Protein AF-A0A0B6YP79-F1 (afdb_monomer_lite)

Radius of gyration: 10.76 Å; chains: 1; bounding box: 26×18×26 Å

pLDDT: mean 76.97, std 10.6, range [47.44, 88.56]

Secondary structure (DSSP, 8-state):
---HHHHHHHHHHHHTS-HHHHHHHHHHHTTT-----SHHHHHHHHHHH-S-HHHHHHHS----

InterPro domains:
  IPR026698 Uncharacterised protein C3orf38 (DUF4518) [PF15008] (2-64)
  IPR026698 Uncharacterised protein C3orf38 (DUF4518) [PTHR21084] (1-64)

Foldseek 3Di:
DDDPVRLVVVVVVLVPDDPVVLQVLLCVLVVNPDDDDDSVRSSVSLSVSDPDPVVSVVVPPPDD

Structure (mmCIF, N/CA/C/O backbone):
data_AF-A0A0B6YP79-F1
#
_entry.id   AF-A0A0B6YP79-F1
#
loop_
_atom_site.group_PDB
_atom_site.id
_atom_site.type_symbol
_atom_site.label_atom_id
_atom_site.label_alt_id
_atom_site.label_comp_id
_atom_site.label_asym_id
_atom_site.label_entity_id
_atom_site.label_seq_id
_atom_site.pdbx_PDB_ins_code
_atom_site.Cartn_x
_atom_site.Cartn_y
_atom_site.Cartn_z
_atom_site.occupancy
_atom_site.B_iso_or_equiv
_atom_site.auth_seq_id
_atom_site.auth_comp_id
_atom_site.auth_asym_id
_atom_site.auth_atom_id
_atom_site.pdbx_PDB_model_num
ATOM 1 N N . MET A 1 1 ? -5.562 6.687 12.022 1.00 64.38 1 MET A N 1
ATOM 2 C CA . MET A 1 1 ? -4.881 5.416 11.687 1.00 64.38 1 MET A CA 1
ATOM 3 C C . MET A 1 1 ? -5.908 4.441 11.156 1.00 64.38 1 MET A C 1
ATOM 5 O O . MET A 1 1 ? -6.940 4.272 11.794 1.00 64.38 1 MET A O 1
ATOM 9 N N . LEU A 1 2 ? -5.617 3.832 10.008 1.00 72.31 2 LEU A N 1
ATOM 10 C CA . LEU A 1 2 ? -6.490 2.864 9.342 1.00 72.31 2 LEU A CA 1
ATOM 11 C C . LEU A 1 2 ? -6.749 1.635 10.223 1.00 72.31 2 LEU A C 1
ATOM 13 O O . LEU A 1 2 ? -5.818 1.094 10.829 1.00 72.31 2 LEU A O 1
ATOM 17 N N . THR A 1 3 ? -7.992 1.165 10.251 1.00 84.38 3 THR A N 1
ATOM 18 C CA . THR A 1 3 ? -8.345 -0.148 10.802 1.00 84.38 3 THR A CA 1
ATOM 19 C C . THR A 1 3 ? -7.757 -1.270 9.943 1.00 84.38 3 THR A C 1
ATOM 21 O O . THR A 1 3 ? -7.443 -1.079 8.770 1.00 84.38 3 THR A O 1
ATOM 24 N N . GLU A 1 4 ? -7.633 -2.478 10.495 1.00 81.94 4 GLU A N 1
ATOM 25 C CA . GLU A 1 4 ? -7.121 -3.638 9.745 1.00 81.94 4 GLU A CA 1
ATOM 26 C C . GLU A 1 4 ? -7.959 -3.953 8.495 1.00 81.94 4 GLU A C 1
ATOM 28 O O . GLU A 1 4 ? -7.416 -4.325 7.456 1.00 81.94 4 GLU A O 1
ATOM 33 N N . LYS A 1 5 ? -9.278 -3.725 8.563 1.00 85.50 5 LYS A N 1
ATOM 34 C CA . LYS A 1 5 ? -10.170 -3.868 7.408 1.00 85.50 5 LYS A CA 1
ATOM 35 C C . LYS A 1 5 ? -9.863 -2.828 6.327 1.00 85.50 5 LYS A C 1
ATOM 37 O O . LYS A 1 5 ? -9.722 -3.187 5.163 1.00 85.50 5 LYS A O 1
ATOM 42 N N . GLU A 1 6 ? -9.708 -1.563 6.709 1.00 81.88 6 GLU A N 1
ATOM 43 C CA . GLU A 1 6 ? -9.377 -0.491 5.763 1.00 81.88 6 GLU A CA 1
ATOM 44 C C . GLU A 1 6 ? -7.991 -0.688 5.146 1.00 81.88 6 GLU A C 1
ATOM 46 O O . GLU A 1 6 ? -7.822 -0.475 3.951 1.00 81.88 6 GLU A O 1
ATOM 51 N N . LYS A 1 7 ? -7.002 -1.165 5.914 1.00 83.19 7 LYS A N 1
ATOM 52 C CA . LYS A 1 7 ? -5.680 -1.514 5.368 1.00 83.19 7 LYS A CA 1
ATOM 53 C C . LYS A 1 7 ? -5.776 -2.613 4.316 1.00 83.19 7 LYS A C 1
ATOM 55 O O . LYS A 1 7 ? -5.125 -2.511 3.280 1.00 83.19 7 LYS A O 1
ATOM 60 N N . PHE A 1 8 ? -6.584 -3.643 4.566 1.00 84.94 8 PHE A N 1
ATOM 61 C CA . PHE A 1 8 ? -6.798 -4.731 3.614 1.00 84.94 8 PHE A CA 1
ATOM 62 C C . PHE A 1 8 ? -7.457 -4.235 2.319 1.00 84.94 8 PHE A C 1
ATOM 64 O O . PHE A 1 8 ? -6.992 -4.547 1.224 1.00 84.94 8 PHE A O 1
ATOM 71 N N . GLU A 1 9 ? -8.503 -3.417 2.425 1.00 84.56 9 GLU A N 1
ATOM 72 C CA . GLU A 1 9 ? -9.194 -2.843 1.265 1.00 84.56 9 GLU A CA 1
ATOM 73 C C . GLU A 1 9 ? -8.306 -1.848 0.497 1.00 84.56 9 GLU A C 1
ATOM 75 O O . GLU A 1 9 ? -8.223 -1.917 -0.731 1.00 84.56 9 GLU A O 1
ATOM 80 N N . CYS A 1 10 ? -7.553 -0.990 1.193 1.00 84.00 10 CYS A N 1
ATOM 81 C CA . CYS A 1 10 ? -6.558 -0.117 0.570 1.00 84.00 10 CYS A CA 1
ATOM 82 C C . CYS A 1 10 ? -5.457 -0.915 -0.132 1.00 84.00 10 CYS A C 1
ATOM 84 O O . CYS A 1 10 ? -5.049 -0.530 -1.225 1.00 84.0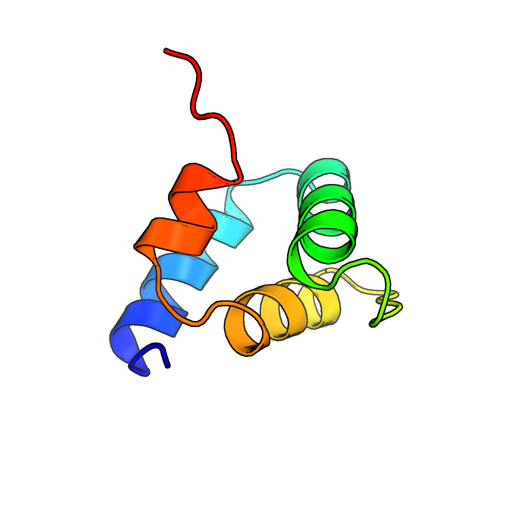0 10 CYS A O 1
ATOM 86 N N . LYS A 1 11 ? -4.999 -2.032 0.441 1.00 84.50 11 LYS A N 1
ATOM 87 C CA . LYS A 1 11 ? -3.991 -2.888 -0.193 1.00 84.50 11 LYS A CA 1
ATOM 88 C C . LYS A 1 11 ? -4.482 -3.456 -1.524 1.00 84.50 11 LYS A C 1
ATOM 90 O O . LYS A 1 11 ? -3.757 -3.381 -2.506 1.00 84.50 11 LYS A O 1
ATOM 95 N N . GLN A 1 12 ? -5.734 -3.910 -1.593 1.00 86.69 12 GLN A N 1
ATOM 96 C CA . GLN A 1 12 ? -6.326 -4.355 -2.861 1.00 86.69 12 GLN A CA 1
ATOM 97 C C . GLN A 1 12 ? -6.358 -3.237 -3.913 1.00 86.69 12 GLN A C 1
ATOM 99 O O . GLN A 1 12 ? -6.143 -3.487 -5.092 1.00 86.69 12 GLN A O 1
ATOM 104 N N . ILE A 1 13 ? -6.592 -1.990 -3.499 1.00 85.19 13 ILE A N 1
ATOM 105 C CA . ILE A 1 13 ? -6.541 -0.833 -4.401 1.00 85.19 13 ILE A CA 1
ATOM 106 C C . ILE A 1 13 ? -5.099 -0.531 -4.844 1.00 85.19 13 ILE A C 1
ATOM 108 O O . ILE A 1 13 ? -4.893 -0.120 -5.987 1.00 85.19 13 ILE A O 1
ATOM 112 N N . LEU A 1 14 ? -4.114 -0.696 -3.954 1.00 84.94 14 LEU A N 1
ATOM 113 C CA . LEU A 1 14 ? -2.693 -0.520 -4.263 1.00 84.94 14 LEU A CA 1
ATOM 114 C C . LEU A 1 14 ? -2.192 -1.600 -5.233 1.00 84.94 14 LEU A C 1
ATOM 116 O O . LEU A 1 14 ? -1.441 -1.271 -6.145 1.00 84.94 14 LEU A O 1
ATOM 120 N N . ASP A 1 15 ? -2.671 -2.840 -5.130 1.00 84.88 15 ASP A N 1
ATOM 121 C CA . ASP A 1 15 ? -2.347 -3.933 -6.064 1.00 84.88 15 ASP A CA 1
ATOM 122 C C . ASP A 1 15 ? -2.748 -3.630 -7.518 1.00 84.88 15 ASP A C 1
ATOM 124 O O . ASP A 1 15 ? -2.119 -4.122 -8.452 1.00 84.88 15 ASP A O 1
ATOM 128 N N . LEU A 1 16 ? -3.751 -2.776 -7.733 1.00 87.56 16 LEU A N 1
ATOM 129 C CA . LEU A 1 16 ? -4.231 -2.406 -9.070 1.00 87.56 16 LEU A CA 1
ATOM 130 C C . LEU A 1 16 ? -3.392 -1.318 -9.758 1.00 87.56 16 LEU A C 1
ATOM 132 O O . LEU A 1 16 ? -3.661 -0.978 -10.910 1.00 87.56 16 LEU A O 1
ATOM 136 N N . ILE A 1 17 ? -2.415 -0.731 -9.065 1.00 86.44 17 ILE A N 1
ATOM 137 C CA . ILE A 1 17 ? -1.603 0.378 -9.584 1.00 86.44 17 ILE A CA 1
ATOM 138 C C . ILE A 1 17 ? -0.241 -0.133 -10.060 1.00 86.44 17 ILE A C 1
ATOM 140 O O . ILE A 1 17 ? 0.281 -1.121 -9.545 1.00 86.44 17 ILE A O 1
ATOM 144 N N . SER A 1 18 ? 0.368 0.550 -11.027 1.00 88.56 18 SER A N 1
ATOM 145 C CA . SER A 1 18 ? 1.712 0.207 -11.492 1.00 88.56 18 SER A CA 1
ATOM 146 C C . SER A 1 18 ? 2.760 0.371 -10.379 1.00 88.56 18 SER A C 1
ATOM 148 O O . SER A 1 18 ? 2.573 1.142 -9.435 1.00 88.56 18 SER A O 1
ATOM 150 N N . ASP A 1 19 ? 3.876 -0.356 -10.483 1.00 86.69 19 ASP A N 1
ATOM 151 C CA . ASP A 1 19 ? 5.011 -0.189 -9.563 1.00 86.69 19 ASP A CA 1
ATOM 152 C C . ASP A 1 19 ? 5.524 1.259 -9.570 1.00 86.69 19 ASP A C 1
ATOM 154 O O . ASP A 1 19 ? 5.798 1.824 -8.513 1.00 86.69 19 ASP A O 1
ATOM 158 N N . GLU A 1 20 ? 5.603 1.882 -10.750 1.00 86.44 20 GLU A N 1
ATOM 159 C CA . GLU A 1 20 ? 6.050 3.270 -10.910 1.00 86.44 20 GLU A CA 1
ATOM 160 C C . GLU A 1 20 ? 5.175 4.246 -10.111 1.00 86.44 20 GLU A C 1
ATOM 162 O O . GLU A 1 20 ? 5.695 5.069 -9.348 1.00 86.44 20 GLU A O 1
ATOM 167 N N . ASP A 1 21 ? 3.853 4.104 -10.217 1.00 84.81 21 ASP A N 1
ATOM 168 C CA . ASP A 1 21 ? 2.898 4.927 -9.476 1.00 84.81 21 ASP A CA 1
ATOM 169 C C . ASP A 1 21 ? 2.959 4.662 -7.970 1.00 84.81 21 ASP A C 1
ATOM 171 O O . ASP A 1 21 ? 2.867 5.604 -7.180 1.00 84.81 21 ASP A O 1
ATOM 175 N N . ILE A 1 22 ? 3.145 3.405 -7.550 1.00 87.94 22 ILE A N 1
ATOM 176 C CA . ILE A 1 22 ? 3.320 3.053 -6.135 1.00 87.94 22 ILE A CA 1
ATOM 177 C C . ILE A 1 22 ? 4.563 3.733 -5.557 1.00 87.94 22 ILE A C 1
ATOM 179 O O . ILE A 1 22 ? 4.493 4.351 -4.490 1.00 87.94 22 ILE A O 1
ATOM 183 N N . PHE A 1 23 ? 5.695 3.672 -6.257 1.00 85.88 23 PHE A N 1
ATOM 184 C CA . PHE A 1 23 ? 6.932 4.295 -5.791 1.00 85.88 23 PHE A CA 1
ATOM 185 C C . PHE A 1 23 ? 6.824 5.823 -5.780 1.00 85.88 23 PHE A C 1
ATOM 187 O O . PHE A 1 23 ? 7.310 6.477 -4.849 1.00 85.88 23 PHE A O 1
ATOM 194 N N . ALA A 1 24 ? 6.146 6.409 -6.769 1.00 85.31 24 ALA A N 1
ATOM 195 C CA . ALA A 1 24 ? 5.844 7.835 -6.781 1.00 85.31 24 ALA A CA 1
ATOM 196 C C . ALA A 1 24 ? 4.937 8.236 -5.606 1.00 85.31 24 ALA A C 1
ATOM 198 O O . ALA A 1 24 ? 5.183 9.269 -4.977 1.00 85.31 24 ALA A O 1
ATOM 199 N N . LEU A 1 25 ? 3.940 7.412 -5.279 1.00 81.69 25 LEU A N 1
ATOM 200 C CA . LEU A 1 25 ? 2.995 7.649 -4.193 1.00 81.69 25 LEU A CA 1
ATOM 201 C C . LEU A 1 25 ? 3.664 7.572 -2.817 1.00 81.69 25 LEU A C 1
ATOM 203 O O . LEU A 1 25 ? 3.444 8.465 -2.007 1.00 81.69 25 LEU A O 1
ATOM 207 N N . VAL A 1 26 ? 4.543 6.594 -2.568 1.00 83.69 26 VAL A N 1
ATOM 208 C CA . VAL A 1 26 ? 5.354 6.554 -1.331 1.00 83.69 26 VAL A CA 1
ATOM 209 C C . VAL A 1 26 ? 6.166 7.827 -1.175 1.00 83.69 26 VAL A C 1
ATOM 211 O O . VAL A 1 26 ? 6.248 8.402 -0.088 1.00 83.69 26 VAL A O 1
ATOM 214 N N . ARG A 1 27 ? 6.804 8.272 -2.260 1.00 79.62 27 ARG A N 1
ATOM 215 C CA . ARG A 1 27 ? 7.694 9.431 -2.229 1.00 79.62 27 ARG A CA 1
ATOM 216 C C . ARG A 1 27 ? 6.939 10.705 -1.851 1.00 79.62 27 ARG A C 1
ATOM 218 O O . ARG A 1 27 ? 7.486 11.534 -1.126 1.00 79.62 27 ARG A O 1
ATOM 225 N N . THR A 1 28 ? 5.699 10.855 -2.315 1.00 78.56 28 THR A N 1
ATOM 226 C CA . THR A 1 28 ? 4.853 12.010 -1.993 1.00 78.56 28 THR A CA 1
ATOM 227 C C . THR A 1 28 ? 4.164 11.875 -0.637 1.00 78.56 28 THR A C 1
ATOM 229 O O . THR A 1 28 ? 4.103 12.860 0.094 1.00 78.56 28 THR A O 1
ATOM 232 N N . SER A 1 29 ? 3.701 10.681 -0.256 1.00 73.25 29 SER A N 1
ATOM 233 C CA . SER A 1 29 ? 3.007 10.450 1.018 1.00 73.25 29 SER A CA 1
ATOM 234 C C . SER A 1 29 ? 3.945 10.489 2.222 1.00 73.25 29 SER A C 1
ATOM 236 O O . SER A 1 29 ? 3.550 10.945 3.288 1.00 73.25 29 SER A O 1
ATOM 238 N N . SER A 1 30 ? 5.194 10.049 2.057 1.00 71.94 30 SER A N 1
ATOM 239 C CA . SER A 1 30 ? 6.209 10.082 3.117 1.00 71.94 30 SER A CA 1
ATOM 240 C C . SER A 1 30 ? 7.049 11.360 3.120 1.00 71.94 30 SER A C 1
ATOM 242 O O . SER A 1 30 ? 7.968 11.471 3.925 1.00 71.94 30 SER A O 1
ATOM 244 N N . ASN A 1 31 ? 6.798 12.313 2.210 1.00 72.12 31 ASN A N 1
ATOM 245 C CA . ASN A 1 31 ? 7.666 13.477 1.990 1.00 72.12 31 ASN A CA 1
ATOM 246 C C . ASN A 1 31 ? 9.156 13.084 1.836 1.00 72.12 31 ASN A C 1
ATOM 248 O O . ASN A 1 31 ? 10.047 13.714 2.400 1.00 72.12 31 ASN A O 1
ATOM 252 N N . GLN A 1 32 ? 9.417 11.997 1.100 1.00 71.94 32 GLN A N 1
ATOM 253 C CA . GLN A 1 32 ? 10.740 11.374 0.915 1.00 71.94 32 GLN A CA 1
ATOM 254 C C . GLN A 1 32 ? 11.417 10.845 2.194 1.00 71.94 32 GLN A C 1
ATOM 256 O O . GLN A 1 32 ? 12.588 10.469 2.146 1.00 71.94 32 GLN A O 1
ATOM 261 N N . ALA A 1 33 ? 10.712 10.778 3.326 1.00 72.56 33 ALA A N 1
ATOM 262 C CA . ALA A 1 33 ? 11.274 10.308 4.591 1.00 72.56 33 ALA A CA 1
ATOM 263 C C . ALA A 1 33 ? 11.580 8.802 4.595 1.00 72.56 33 ALA A C 1
ATOM 265 O O . ALA A 1 33 ? 12.372 8.340 5.416 1.00 72.56 33 ALA A O 1
ATOM 266 N N . VAL A 1 34 ? 10.971 8.032 3.685 1.00 75.62 34 VAL A N 1
ATOM 267 C CA . VAL A 1 34 ? 11.171 6.583 3.582 1.00 75.62 34 VAL A CA 1
ATOM 268 C C . VAL A 1 34 ? 11.665 6.213 2.194 1.00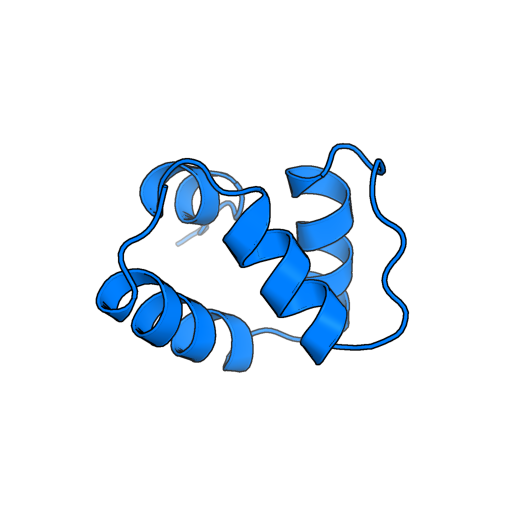 75.62 34 VAL A C 1
ATOM 270 O O . VAL A 1 34 ? 11.094 6.610 1.177 1.00 75.62 34 VAL A O 1
ATOM 273 N N . LYS A 1 35 ? 12.726 5.406 2.160 1.00 76.81 35 LYS A N 1
ATOM 274 C CA . LYS A 1 35 ? 13.268 4.816 0.939 1.00 76.81 35 LYS A CA 1
ATOM 275 C C . LYS A 1 35 ? 12.850 3.352 0.885 1.00 76.81 35 LYS A C 1
ATOM 277 O O . LYS A 1 35 ? 13.192 2.583 1.777 1.00 76.81 35 LYS A O 1
ATOM 282 N N . VAL A 1 36 ? 12.090 3.003 -0.142 1.00 82.69 36 VA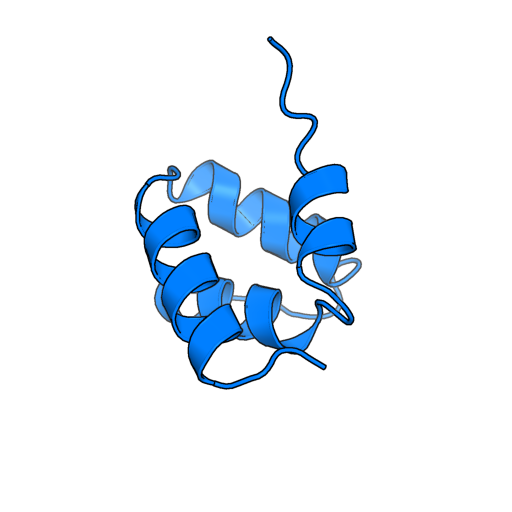L A N 1
ATOM 283 C CA . VAL A 1 36 ? 11.542 1.661 -0.362 1.00 82.69 36 VAL A CA 1
ATOM 284 C C . VAL A 1 36 ? 12.222 1.030 -1.572 1.00 82.69 36 VAL A C 1
ATOM 286 O O . VAL A 1 36 ? 12.563 1.736 -2.525 1.00 82.69 36 VAL A O 1
ATOM 289 N N . TYR A 1 37 ? 12.441 -0.280 -1.526 1.00 81.81 37 TYR A N 1
ATOM 290 C CA . TYR A 1 37 ? 13.161 -1.030 -2.562 1.00 81.81 37 TYR A CA 1
ATOM 291 C C . TYR A 1 37 ? 12.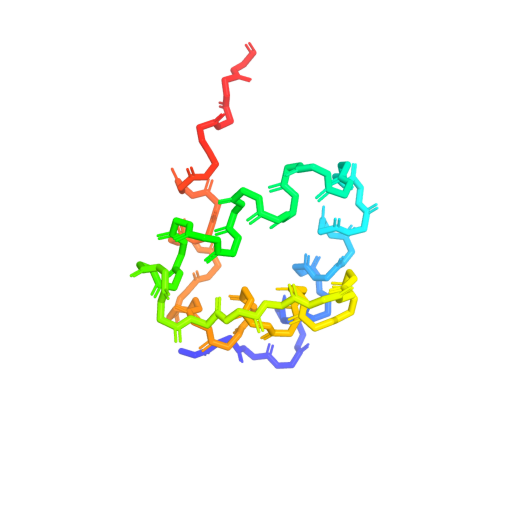319 -2.154 -3.161 1.00 81.81 37 TYR A C 1
ATOM 293 O O . TYR A 1 37 ? 12.682 -2.723 -4.189 1.00 81.81 37 TYR A O 1
ATOM 301 N N . SER A 1 38 ? 11.180 -2.456 -2.541 1.00 86.44 38 SER A N 1
ATOM 302 C CA . SER A 1 38 ? 10.195 -3.403 -3.043 1.00 86.44 38 SER A CA 1
ATOM 303 C C . SER A 1 38 ? 8.792 -2.811 -3.017 1.00 86.44 38 SER A C 1
ATOM 305 O O . SER A 1 38 ? 8.484 -1.903 -2.240 1.00 86.44 38 SER A O 1
ATOM 307 N N . ARG A 1 39 ? 7.917 -3.376 -3.848 1.00 86.25 39 ARG A N 1
ATOM 308 C CA . ARG A 1 39 ? 6.497 -3.028 -3.876 1.00 86.25 39 ARG A CA 1
ATOM 309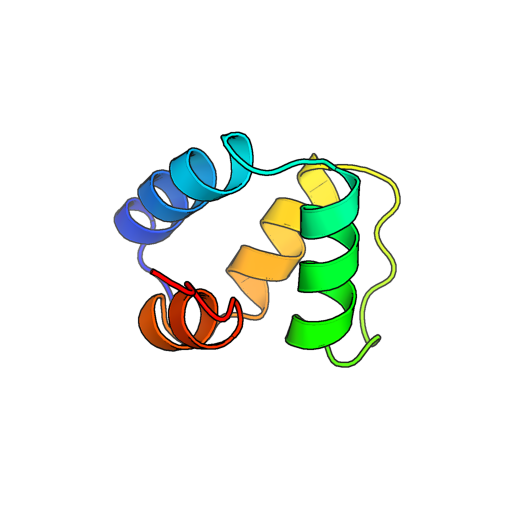 C C . ARG A 1 39 ? 5.827 -3.252 -2.514 1.00 86.25 39 ARG A C 1
ATOM 311 O O . ARG A 1 39 ? 5.136 -2.372 -2.018 1.00 86.25 39 ARG A O 1
ATOM 318 N N . SER A 1 40 ? 6.119 -4.369 -1.849 1.00 86.38 40 SER A N 1
ATOM 319 C CA . SER A 1 40 ? 5.574 -4.674 -0.520 1.00 86.38 40 SER A CA 1
ATOM 320 C C . SER A 1 40 ? 5.997 -3.658 0.548 1.00 86.38 40 SER A C 1
ATOM 322 O O . SER A 1 40 ? 5.208 -3.303 1.421 1.00 86.38 40 SER A O 1
ATOM 324 N N . GLU A 1 41 ? 7.242 -3.176 0.506 1.00 84.81 41 GLU A N 1
ATOM 325 C CA . GLU A 1 41 ? 7.696 -2.094 1.392 1.00 84.81 41 GLU A CA 1
ATOM 326 C C . GLU A 1 41 ? 6.982 -0.780 1.078 1.00 84.81 41 GLU A C 1
ATOM 328 O O . GLU A 1 41 ? 6.602 -0.052 1.993 1.00 84.81 41 GLU A O 1
ATOM 333 N N . ALA A 1 42 ? 6.768 -0.498 -0.208 1.00 86.00 42 ALA A N 1
ATOM 334 C CA . ALA A 1 42 ? 6.063 0.683 -0.671 1.00 86.00 42 ALA A CA 1
ATOM 335 C C . ALA A 1 42 ? 4.603 0.711 -0.193 1.00 86.00 42 ALA A C 1
ATOM 337 O O . ALA A 1 42 ? 4.154 1.704 0.382 1.00 86.00 42 ALA A O 1
ATOM 338 N N . GLU A 1 43 ? 3.886 -0.401 -0.329 1.00 85.62 43 GLU A N 1
ATOM 339 C CA . GLU A 1 43 ? 2.518 -0.558 0.171 1.00 85.62 43 GLU A CA 1
ATOM 340 C C . GLU A 1 43 ? 2.441 -0.366 1.686 1.00 85.62 43 GLU A C 1
ATOM 342 O O . GLU A 1 43 ? 1.622 0.411 2.177 1.00 85.62 43 GLU A O 1
ATOM 347 N N . ASN A 1 44 ? 3.330 -1.020 2.437 1.00 83.12 44 ASN A N 1
ATOM 348 C CA . ASN A 1 44 ? 3.363 -0.889 3.892 1.00 83.12 44 ASN A CA 1
ATOM 349 C C . ASN A 1 44 ? 3.692 0.542 4.335 1.00 83.12 44 ASN A C 1
ATOM 351 O O . ASN A 1 44 ? 3.092 1.038 5.291 1.00 83.12 44 ASN A O 1
ATOM 355 N N . ALA A 1 45 ? 4.604 1.225 3.638 1.00 84.19 45 ALA A N 1
ATOM 356 C CA . ALA A 1 45 ? 4.921 2.622 3.906 1.00 84.19 45 ALA A CA 1
ATOM 357 C C . ALA A 1 45 ? 3.708 3.525 3.638 1.00 84.19 45 ALA A C 1
ATOM 359 O O . ALA A 1 45 ? 3.351 4.331 4.494 1.00 84.19 45 ALA A O 1
ATOM 360 N N . ILE A 1 46 ? 3.014 3.351 2.510 1.00 83.31 46 ILE A N 1
ATOM 361 C CA . ILE A 1 46 ? 1.789 4.101 2.193 1.00 83.31 46 ILE A CA 1
ATOM 362 C C . ILE A 1 46 ? 0.718 3.888 3.271 1.00 83.31 46 ILE A C 1
ATOM 364 O O . ILE A 1 46 ? 0.150 4.861 3.769 1.00 83.31 46 ILE A O 1
ATOM 368 N N . LEU A 1 47 ? 0.478 2.642 3.682 1.00 81.44 47 LEU A N 1
ATOM 369 C CA . LEU A 1 47 ? -0.506 2.309 4.718 1.00 81.44 47 LEU A CA 1
ATOM 370 C C . LEU A 1 47 ? -0.127 2.854 6.104 1.00 81.44 47 LEU A C 1
ATOM 372 O O . LEU A 1 47 ? -1.012 3.179 6.891 1.00 81.44 47 LEU A O 1
ATOM 376 N N . SER A 1 48 ? 1.170 2.965 6.402 1.00 76.69 48 SER A N 1
ATOM 377 C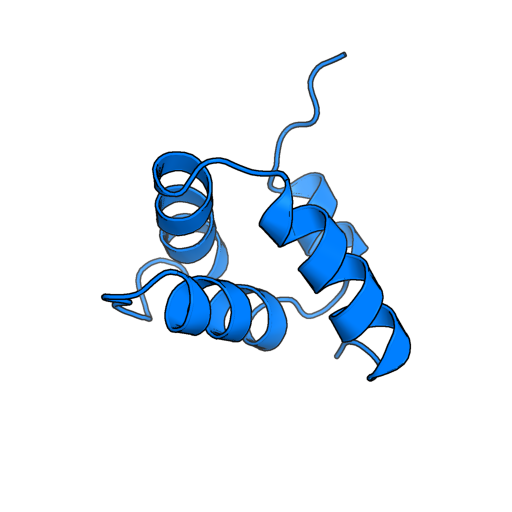 CA . SER A 1 48 ? 1.669 3.460 7.693 1.00 76.69 48 SER A CA 1
ATOM 378 C C . SER A 1 48 ? 1.683 4.987 7.786 1.00 76.69 48 SER A C 1
ATOM 380 O O . SER A 1 48 ? 1.466 5.529 8.865 1.00 76.69 48 SER A O 1
ATOM 382 N N . PHE A 1 49 ? 1.930 5.677 6.668 1.00 70.88 49 PHE A N 1
ATOM 383 C CA . PHE A 1 49 ? 1.980 7.145 6.594 1.00 70.88 49 PHE A CA 1
ATOM 384 C C . PHE A 1 49 ? 0.626 7.794 6.294 1.00 70.88 49 PHE A C 1
ATOM 386 O O . PHE A 1 49 ? 0.522 9.017 6.303 1.00 70.88 49 PHE A O 1
ATOM 393 N N . SER A 1 50 ? -0.409 7.002 6.020 1.00 67.94 50 SER A N 1
ATOM 394 C CA . SER A 1 50 ? -1.751 7.529 5.781 1.00 67.94 50 SER A CA 1
ATOM 395 C C . SER A 1 50 ? -2.525 7.607 7.092 1.00 67.94 50 SER A C 1
ATOM 397 O O . SER A 1 50 ? -2.847 6.582 7.701 1.00 67.94 50 SER A O 1
ATOM 399 N N . GLU A 1 51 ? -2.849 8.823 7.537 1.00 65.12 51 GLU A N 1
ATOM 400 C CA . GLU A 1 51 ? -3.642 9.019 8.755 1.00 65.12 51 GLU A CA 1
ATOM 401 C C . GLU A 1 51 ? -5.104 8.586 8.549 1.00 65.12 51 GLU A C 1
ATOM 403 O O . GLU A 1 51 ? -5.736 8.088 9.494 1.00 65.12 51 GLU A O 1
ATOM 408 N N . SER A 1 52 ? -5.592 8.696 7.304 1.00 62.81 52 SER A N 1
ATOM 409 C CA . SER A 1 52 ? -6.921 8.298 6.823 1.00 62.81 52 SER A CA 1
ATOM 410 C C . SER A 1 52 ? -6.890 7.832 5.355 1.00 62.81 52 SER A C 1
ATOM 412 O O . SER A 1 52 ? -6.080 8.305 4.555 1.00 62.81 52 SER A O 1
ATOM 414 N N . ALA A 1 53 ? -7.813 6.939 4.973 1.00 62.31 53 ALA A N 1
ATOM 415 C CA . ALA A 1 53 ? -7.992 6.473 3.593 1.00 62.31 53 ALA A CA 1
ATOM 416 C C . ALA A 1 53 ? -8.348 7.628 2.641 1.00 62.31 53 ALA A C 1
ATOM 418 O O . ALA A 1 53 ? -7.933 7.641 1.485 1.00 62.31 53 ALA A O 1
ATOM 419 N N . GLU A 1 54 ? -9.075 8.627 3.140 1.00 63.75 54 GLU A N 1
ATOM 420 C CA . GLU A 1 54 ? -9.483 9.808 2.378 1.00 63.75 54 GLU A CA 1
ATOM 421 C C . GLU A 1 54 ? -8.283 10.665 1.951 1.00 63.75 54 GLU A C 1
ATOM 423 O O . GLU A 1 54 ? -8.220 11.146 0.822 1.00 63.75 54 GLU A O 1
ATOM 428 N N . GLU A 1 55 ? -7.281 10.806 2.817 1.00 69.31 55 GLU A N 1
ATOM 429 C CA . GLU A 1 55 ? -6.045 11.535 2.519 1.00 69.31 55 GLU A CA 1
ATOM 430 C C . GLU A 1 55 ? -5.201 10.804 1.458 1.00 69.31 55 GLU A C 1
ATOM 432 O O . GLU A 1 55 ? -4.635 11.420 0.551 1.00 69.31 55 GLU A O 1
ATOM 437 N N . LEU A 1 56 ? -5.170 9.472 1.540 1.00 67.19 56 LEU A N 1
ATOM 438 C CA . LEU A 1 56 ? -4.492 8.581 0.596 1.00 67.19 56 LEU A CA 1
ATOM 439 C C . LEU A 1 56 ? -5.129 8.673 -0.800 1.00 67.19 56 LEU A C 1
ATOM 441 O O . LEU A 1 56 ? -4.429 8.811 -1.807 1.00 67.19 56 LEU A O 1
ATOM 445 N N . LEU A 1 57 ? -6.464 8.659 -0.854 1.00 64.38 57 LEU A N 1
ATOM 446 C CA . LEU A 1 57 ? -7.239 8.760 -2.089 1.00 64.38 57 LEU A CA 1
ATOM 447 C C . LEU A 1 57 ? -7.215 10.170 -2.692 1.00 64.38 57 LEU A C 1
ATOM 449 O O . LEU A 1 57 ? -7.119 10.278 -3.906 1.00 64.38 57 LEU A O 1
ATOM 453 N N . ASN A 1 58 ? -7.226 11.237 -1.887 1.00 65.75 58 ASN A N 1
ATOM 454 C CA . ASN A 1 58 ? -7.161 12.620 -2.384 1.00 65.75 58 ASN A CA 1
ATOM 455 C C . ASN A 1 58 ? -5.776 13.010 -2.938 1.00 65.75 58 ASN A C 1
ATOM 457 O O . ASN A 1 58 ? -5.677 13.904 -3.781 1.00 65.75 58 ASN A O 1
ATOM 461 N N . ARG A 1 59 ? -4.694 12.353 -2.491 1.00 64.44 59 ARG A N 1
ATOM 462 C CA . ARG A 1 59 ? -3.325 12.591 -2.993 1.00 64.44 59 ARG A CA 1
ATOM 463 C C . ARG A 1 59 ? -3.065 11.979 -4.365 1.00 64.44 59 ARG A C 1
ATOM 465 O O . ARG A 1 59 ? -2.292 12.543 -5.143 1.00 64.44 59 ARG A O 1
ATOM 472 N N . ARG A 1 60 ? -3.730 10.873 -4.705 1.00 60.69 60 ARG A N 1
ATOM 473 C CA . ARG A 1 60 ? -3.890 10.493 -6.109 1.00 60.69 60 ARG A CA 1
ATOM 474 C C . ARG A 1 60 ? -4.980 11.387 -6.669 1.00 60.69 60 ARG A C 1
ATOM 476 O O . ARG A 1 60 ? -6.144 11.158 -6.394 1.00 60.69 60 ARG A O 1
ATOM 483 N N . LYS A 1 61 ? -4.644 12.402 -7.465 1.00 53.91 61 LYS A N 1
ATOM 484 C CA . LYS A 1 61 ? -5.655 13.046 -8.316 1.00 53.91 61 LYS A CA 1
ATOM 485 C C . LYS A 1 61 ? -6.323 11.957 -9.162 1.00 53.91 61 LYS A C 1
ATOM 487 O O . LYS A 1 61 ? -5.779 11.557 -10.188 1.00 53.91 61 LYS A O 1
ATOM 492 N N . VAL A 1 62 ? -7.476 11.460 -8.719 1.00 53.00 62 VAL A N 1
ATOM 493 C CA . VAL A 1 62 ? -8.345 10.589 -9.504 1.00 53.00 62 VAL A CA 1
ATOM 494 C C . VAL A 1 62 ? -9.020 11.511 -10.510 1.00 53.00 62 VAL A C 1
ATOM 496 O O . VAL A 1 62 ? -10.104 12.038 -10.273 1.00 53.00 62 VAL A O 1
ATOM 499 N N . ASN A 1 63 ? -8.311 11.828 -11.591 1.00 47.53 63 ASN A N 1
ATOM 500 C CA . ASN A 1 63 ? -8.936 12.512 -12.711 1.00 47.53 63 ASN A CA 1
ATOM 501 C C . ASN A 1 63 ? -9.953 11.546 -13.339 1.00 47.53 63 ASN A C 1
ATOM 503 O O . ASN A 1 63 ? -9.645 10.367 -13.519 1.00 47.53 63 ASN A O 1
ATOM 507 N N . LYS A 1 64 ? -11.163 12.060 -13.591 1.00 47.44 64 LYS A N 1
ATOM 508 C CA . LYS A 1 64 ? -12.236 11.374 -14.325 1.00 47.44 64 LYS A CA 1
ATOM 509 C C . LYS A 1 64 ? -11.800 10.971 -15.727 1.00 47.44 64 LYS A C 1
ATOM 511 O O . LYS A 1 64 ? -11.057 11.767 -16.344 1.00 47.44 64 LYS A O 1
#

Organism: NCBI:txid1028688

Sequence (64 aa):
MLTEKEKFECKQILDLISDEDIFALVRTSSNQAVKVYSRSEAENAILSFSESAEELLNRRKVNK